Protein AF-A0A426CN99-F1 (afdb_monomer)

Mean predicted aligned error: 12.39 Å

pLDDT: mean 82.18, std 16.27, range [47.91, 98.25]

Foldseek 3Di:
DDDDDDDDDDDDDDDPDPPPPPVPPQDEKEKEKEDADDVLLVVLVVQLVVLCVVLRHHYDYDYDYDHNPDFFMEIEIEEEPVCVPPPPSVVSSQVSSCVVGVRYHYHYDYDDVVVVVVVVPPPPPDPDDDDDDDDDDDDDD

Sequence (141 aa):
MHPPRVAASAQSRPSTSSLSRSTILSSTFTCDLIAPGKKLLRHLSGIAKVCARDVGVRLRLNPQQMPDSAPGGIFTLHLSAGQAISQHAIWCLACRLACFCPDAQVSVLVSAESAFVTASQVPPASPTATMPATSARASGG

Structure (mmCIF, N/CA/C/O backbone):
data_AF-A0A426CN99-F1
#
_entry.id   AF-A0A426CN99-F1
#
loop_
_atom_site.group_PDB
_atom_site.id
_atom_site.type_symbol
_atom_site.label_atom_id
_atom_site.label_alt_id
_atom_site.label_comp_id
_atom_site.label_asym_id
_atom_site.label_entity_id
_atom_site.label_seq_id
_atom_site.pdbx_PDB_ins_code
_atom_site.Cartn_x
_atom_site.Cartn_y
_atom_site.Cartn_z
_atom_site.occupancy
_atom_site.B_iso_or_equiv
_atom_site.auth_seq_id
_atom_site.auth_comp_id
_atom_site.auth_asym_id
_atom_site.auth_atom_id
_atom_site.pdbx_PDB_model_num
ATOM 1 N N . MET A 1 1 ? 39.628 -33.631 -5.773 1.00 60.44 1 MET A N 1
ATOM 2 C CA . MET A 1 1 ? 38.923 -32.581 -5.005 1.00 60.44 1 MET A CA 1
ATOM 3 C C . MET A 1 1 ? 37.432 -32.875 -5.051 1.00 60.44 1 MET A C 1
ATOM 5 O O . MET A 1 1 ? 36.866 -32.878 -6.134 1.00 60.44 1 MET A O 1
ATOM 9 N N . HIS A 1 2 ? 36.832 -33.246 -3.920 1.00 51.75 2 HIS A N 1
ATOM 10 C CA . HIS A 1 2 ? 35.402 -33.556 -3.794 1.00 51.75 2 HIS A CA 1
ATOM 11 C C . HIS A 1 2 ? 34.666 -32.357 -3.173 1.00 51.75 2 HIS A C 1
ATOM 13 O O . HIS A 1 2 ? 35.193 -31.788 -2.216 1.00 51.75 2 HIS A O 1
ATOM 19 N N . PRO A 1 3 ? 33.479 -31.967 -3.670 1.00 62.56 3 PRO A N 1
ATOM 20 C CA . PRO A 1 3 ? 32.675 -30.930 -3.034 1.00 62.56 3 PRO A CA 1
ATOM 21 C C . PRO A 1 3 ? 31.995 -31.450 -1.750 1.00 62.56 3 PRO A C 1
ATOM 23 O O . PRO A 1 3 ? 31.664 -32.638 -1.665 1.00 62.56 3 PRO A O 1
ATOM 26 N N . PRO A 1 4 ? 31.764 -30.581 -0.746 1.00 66.50 4 PRO A N 1
ATOM 27 C CA . PRO A 1 4 ? 31.096 -30.959 0.492 1.00 66.50 4 PRO A CA 1
ATOM 28 C C . PRO A 1 4 ? 29.594 -31.183 0.271 1.00 66.50 4 PRO A C 1
ATOM 30 O O . PRO A 1 4 ? 28.893 -30.389 -0.356 1.00 66.50 4 PRO A O 1
ATOM 33 N N . ARG A 1 5 ? 29.104 -32.297 0.817 1.00 63.25 5 ARG A N 1
ATOM 34 C CA . ARG A 1 5 ? 27.711 -32.747 0.784 1.00 63.25 5 ARG A CA 1
ATOM 35 C C . ARG A 1 5 ? 26.929 -32.010 1.878 1.00 63.25 5 ARG A C 1
ATOM 37 O O . ARG A 1 5 ? 27.090 -32.318 3.055 1.00 63.25 5 ARG A O 1
ATOM 44 N N . VAL A 1 6 ? 26.109 -31.029 1.505 1.00 67.94 6 VAL A N 1
ATOM 45 C CA . VAL A 1 6 ? 25.257 -30.294 2.456 1.00 67.94 6 VAL A CA 1
ATOM 46 C C . VAL A 1 6 ? 24.035 -31.154 2.787 1.00 67.94 6 VAL A C 1
ATOM 48 O O . VAL A 1 6 ? 23.268 -31.528 1.901 1.00 67.94 6 VAL A O 1
ATOM 51 N N . ALA A 1 7 ? 23.891 -31.518 4.061 1.00 59.97 7 ALA A N 1
ATOM 52 C CA . ALA A 1 7 ? 22.770 -32.298 4.569 1.00 59.97 7 ALA A CA 1
ATOM 53 C C . ALA A 1 7 ? 21.474 -31.471 4.519 1.00 59.97 7 ALA A C 1
ATOM 55 O O . ALA A 1 7 ? 21.408 -30.359 5.040 1.00 59.97 7 ALA A O 1
ATOM 56 N N . ALA A 1 8 ? 20.445 -32.023 3.877 1.00 52.91 8 ALA A N 1
ATOM 57 C CA . ALA A 1 8 ? 19.115 -31.439 3.810 1.00 52.91 8 ALA A CA 1
ATOM 58 C C . ALA A 1 8 ? 18.398 -31.623 5.157 1.00 52.91 8 ALA A C 1
ATOM 60 O O . ALA A 1 8 ? 17.946 -32.719 5.486 1.00 52.91 8 ALA A O 1
ATOM 61 N N . SER A 1 9 ? 18.298 -30.549 5.939 1.00 61.78 9 SER A N 1
ATOM 62 C CA . SER A 1 9 ? 17.472 -30.517 7.147 1.00 61.78 9 SER A CA 1
ATOM 63 C C . SER A 1 9 ? 15.992 -30.549 6.765 1.00 61.78 9 SER A C 1
ATOM 65 O O . SER A 1 9 ? 15.484 -29.640 6.108 1.00 61.78 9 SER A O 1
ATOM 67 N N . ALA A 1 10 ? 15.300 -31.606 7.188 1.00 57.06 10 ALA A N 1
ATOM 68 C CA . ALA A 1 10 ? 13.857 -31.753 7.071 1.00 57.06 10 ALA A CA 1
ATOM 69 C C . ALA A 1 10 ? 13.150 -30.644 7.872 1.00 57.06 10 ALA A C 1
ATOM 71 O O . ALA A 1 10 ? 13.145 -30.652 9.100 1.00 57.06 10 ALA A O 1
ATOM 72 N N . GLN A 1 11 ? 12.570 -29.669 7.171 1.00 55.03 11 GLN A N 1
ATOM 73 C CA . GLN A 1 11 ? 11.726 -28.643 7.777 1.00 55.03 11 GLN A CA 1
ATOM 74 C C . GLN A 1 11 ? 10.362 -29.238 8.136 1.00 55.03 11 GLN A C 1
ATOM 76 O O . GLN A 1 11 ? 9.554 -29.577 7.268 1.00 55.03 11 GLN A O 1
ATOM 81 N N . SER A 1 12 ? 10.114 -29.344 9.438 1.00 54.75 12 SER A N 1
ATOM 82 C CA . SER A 1 12 ? 8.814 -29.637 10.032 1.00 54.75 12 SER A CA 1
ATOM 83 C C . SER A 1 12 ? 7.771 -28.638 9.532 1.00 54.75 12 SER A C 1
ATOM 85 O O . SER A 1 12 ? 7.909 -27.430 9.719 1.00 54.75 12 SER A O 1
ATOM 87 N N . ARG A 1 13 ? 6.725 -29.144 8.873 1.00 55.81 13 ARG A N 1
ATOM 88 C CA . ARG A 1 13 ? 5.601 -28.342 8.380 1.00 55.81 13 ARG A CA 1
ATOM 89 C C . ARG A 1 13 ? 4.780 -27.833 9.574 1.00 55.81 13 ARG A C 1
ATOM 91 O O . ARG A 1 13 ? 4.249 -28.669 10.304 1.00 55.81 13 ARG A O 1
ATOM 98 N N . PRO A 1 14 ? 4.645 -26.514 9.791 1.00 56.59 14 PRO A N 1
ATOM 99 C CA . PRO A 1 14 ? 3.760 -26.005 10.825 1.00 56.59 14 PRO A CA 1
ATOM 100 C C . PRO A 1 14 ? 2.302 -26.285 10.444 1.00 56.59 14 PRO A C 1
ATOM 102 O O . PRO A 1 14 ? 1.863 -25.998 9.328 1.00 56.59 14 PRO A O 1
ATOM 105 N N . SER A 1 15 ? 1.571 -26.877 11.386 1.00 53.12 15 SER A N 1
ATOM 106 C CA . SER A 1 15 ? 0.145 -27.168 11.290 1.00 53.12 15 SER A CA 1
ATOM 107 C C . SER A 1 15 ? -0.640 -25.903 10.956 1.00 53.12 15 SER A C 1
ATOM 109 O O . SER A 1 15 ? -0.536 -24.883 11.635 1.00 53.12 15 SER A O 1
ATOM 111 N N . THR A 1 16 ? -1.437 -25.976 9.895 1.00 48.00 16 THR A N 1
ATOM 112 C CA . THR A 1 16 ? -2.358 -24.923 9.477 1.00 48.00 16 THR A CA 1
ATOM 113 C C . THR A 1 16 ? -3.485 -24.812 10.496 1.00 48.00 16 THR A C 1
ATOM 115 O O . THR A 1 16 ? -4.495 -25.509 10.395 1.00 48.00 16 THR A O 1
ATOM 118 N N . SER A 1 17 ? -3.311 -23.948 11.492 1.00 52.25 17 SER A N 1
ATOM 119 C CA . SER A 1 17 ? -4.399 -23.517 12.363 1.00 52.25 17 SER A CA 1
ATOM 120 C C . SER A 1 17 ? -5.482 -22.881 11.496 1.00 52.25 17 SER A C 1
ATOM 122 O O . SER A 1 17 ? -5.256 -21.865 10.837 1.00 52.25 17 SER A O 1
ATOM 124 N N . SER A 1 18 ? -6.649 -23.517 11.464 1.00 53.31 18 SER A N 1
ATOM 125 C CA . SER A 1 18 ? -7.853 -23.028 10.807 1.00 53.31 18 SER A CA 1
ATOM 126 C C . SER A 1 18 ? -8.281 -21.713 11.457 1.00 53.31 18 SER A C 1
ATOM 128 O O . SER A 1 18 ? -8.981 -21.704 12.469 1.00 53.31 18 SER A O 1
ATOM 130 N N . LEU A 1 19 ? -7.829 -20.592 10.894 1.00 54.88 19 LEU A N 1
ATOM 131 C CA . LEU A 1 19 ? -8.329 -19.278 11.263 1.00 54.88 19 LEU A CA 1
ATOM 132 C C . LEU A 1 19 ? -9.795 -19.188 10.850 1.00 54.88 19 LEU A C 1
ATOM 134 O O . LEU A 1 19 ? -10.136 -19.181 9.665 1.00 54.88 19 LEU A O 1
ATOM 138 N N . SER A 1 20 ? -10.642 -19.126 11.872 1.00 47.91 20 SER A N 1
ATOM 139 C CA . SER A 1 20 ? -12.024 -18.684 11.822 1.00 47.91 20 SER A CA 1
ATOM 140 C C . SER A 1 20 ? -12.164 -17.550 10.808 1.00 47.91 20 SER A C 1
ATOM 142 O O . SER A 1 20 ? -11.552 -16.491 10.963 1.00 47.91 20 SER A O 1
ATOM 144 N N . ARG A 1 21 ? -12.968 -17.770 9.760 1.00 52.66 21 ARG A N 1
ATOM 145 C CA . ARG A 1 21 ? -13.470 -16.709 8.877 1.00 52.66 21 ARG A CA 1
ATOM 146 C C . ARG A 1 21 ? -14.418 -15.830 9.691 1.00 52.66 21 ARG A C 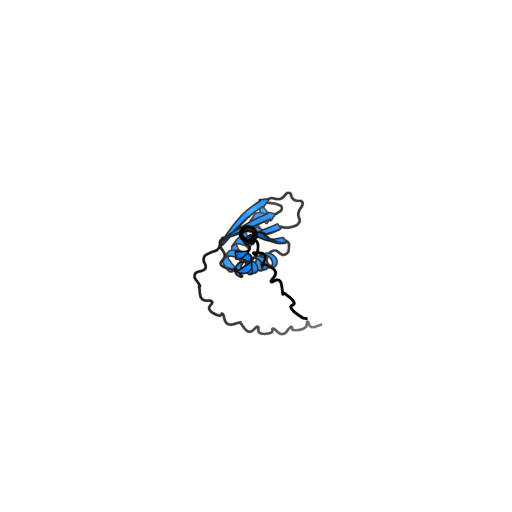1
ATOM 148 O O . ARG A 1 21 ? -15.629 -15.872 9.504 1.00 52.66 21 ARG A O 1
ATOM 155 N N . SER A 1 22 ? -13.870 -15.054 10.620 1.00 48.38 22 SER A N 1
ATOM 156 C CA . SER A 1 22 ? -14.550 -13.882 11.146 1.00 48.38 22 SER A CA 1
ATOM 157 C C . SER A 1 22 ? -14.912 -13.040 9.938 1.00 48.38 22 SER A C 1
ATOM 159 O O . SER A 1 22 ? -14.062 -12.814 9.081 1.00 48.38 22 SER A O 1
ATOM 161 N N . THR A 1 23 ? -16.177 -12.665 9.814 1.00 48.78 23 THR A N 1
ATOM 162 C CA . THR A 1 23 ? -16.711 -11.869 8.713 1.00 48.78 23 THR A CA 1
ATOM 163 C C . THR A 1 23 ? -15.959 -10.539 8.675 1.00 48.78 23 THR A C 1
ATOM 165 O O . THR A 1 23 ? -16.316 -9.585 9.361 1.00 48.78 23 THR A O 1
ATOM 168 N N . ILE A 1 24 ? -14.839 -10.510 7.945 1.00 58.84 24 ILE A N 1
ATOM 169 C CA . ILE A 1 24 ? -13.948 -9.359 7.853 1.00 58.84 24 ILE A CA 1
ATOM 170 C C . ILE A 1 24 ? -14.745 -8.305 7.100 1.00 58.84 24 ILE A C 1
ATOM 172 O O . ILE A 1 24 ? -14.923 -8.409 5.881 1.00 58.84 24 ILE A O 1
ATOM 176 N N . LEU A 1 25 ? -15.248 -7.304 7.827 1.00 57.94 25 LEU A N 1
AT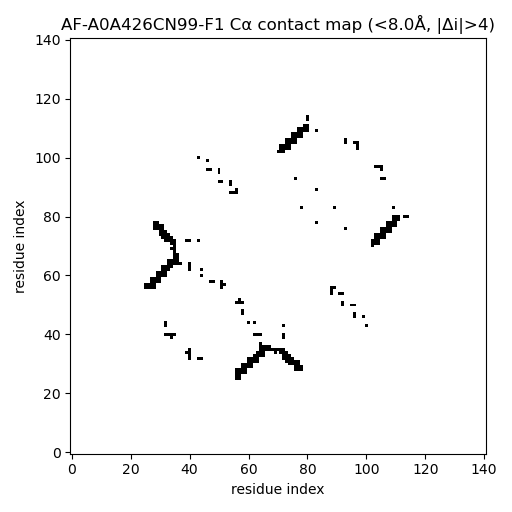OM 177 C CA . LEU A 1 25 ? -15.614 -6.016 7.252 1.00 57.94 25 LEU A CA 1
ATOM 178 C C . LEU A 1 25 ? -14.435 -5.624 6.368 1.00 57.94 25 LEU A C 1
ATOM 180 O O . LEU A 1 25 ? -13.363 -5.317 6.882 1.00 57.94 25 LEU A O 1
ATOM 184 N N . SER A 1 26 ? -14.586 -5.787 5.052 1.00 65.19 26 SER A N 1
ATOM 185 C CA . SER A 1 26 ? -13.468 -5.738 4.113 1.00 65.19 26 SER A CA 1
ATOM 186 C C . SER A 1 26 ? -13.012 -4.293 3.995 1.00 65.19 26 SER A C 1
ATOM 188 O O . SER A 1 26 ? -13.439 -3.563 3.097 1.00 65.19 26 SER A O 1
ATOM 190 N N . SER A 1 27 ? -12.196 -3.858 4.951 1.00 79.56 27 SER A N 1
ATOM 191 C CA . SER A 1 27 ? -11.645 -2.521 4.982 1.00 79.56 27 SER A CA 1
ATOM 192 C C . SER A 1 27 ? -10.863 -2.316 3.699 1.00 79.56 27 SER A C 1
ATOM 194 O O . SER A 1 27 ? -10.031 -3.132 3.298 1.00 79.56 27 SER A O 1
ATOM 196 N N . THR A 1 28 ? -11.256 -1.269 2.987 1.00 91.38 28 THR A N 1
ATOM 197 C CA . THR A 1 28 ? -10.611 -0.888 1.744 1.00 91.38 28 THR A CA 1
ATOM 198 C C . THR A 1 28 ? -9.513 0.100 2.089 1.00 91.38 28 THR A C 1
ATOM 200 O O . THR A 1 28 ? -9.772 1.090 2.768 1.00 91.38 28 THR A O 1
ATOM 203 N N . PHE A 1 29 ? -8.304 -0.188 1.630 1.00 92.94 29 PHE A N 1
ATOM 204 C CA . PHE A 1 29 ? -7.129 0.649 1.822 1.00 92.94 29 PHE A CA 1
ATOM 205 C C . PHE A 1 29 ? -6.792 1.374 0.531 1.00 92.94 29 PHE A C 1
ATOM 207 O O . PHE A 1 29 ? -6.977 0.820 -0.556 1.00 92.94 29 PHE A O 1
ATOM 214 N N . THR A 1 30 ? -6.272 2.587 0.654 1.00 97.06 30 THR A N 1
ATOM 215 C CA . THR A 1 30 ? -5.781 3.368 -0.481 1.00 97.06 30 THR A CA 1
ATOM 216 C C . THR A 1 30 ? -4.262 3.328 -0.486 1.00 97.06 30 THR A C 1
ATOM 218 O O . THR A 1 30 ? -3.625 3.438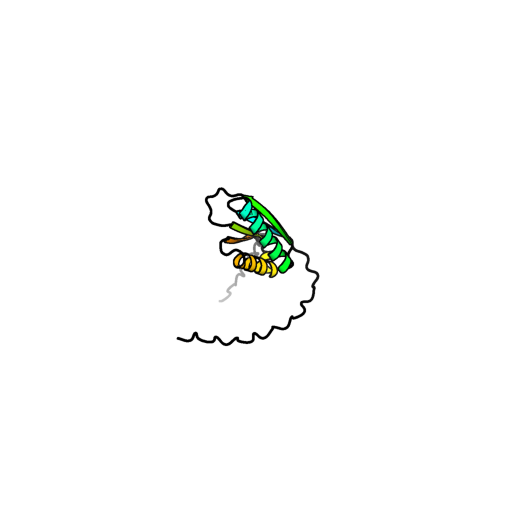 0.561 1.00 97.06 30 THR A O 1
ATOM 221 N N . CYS A 1 31 ? -3.682 3.145 -1.664 1.00 98.06 31 CYS A N 1
ATOM 222 C CA . CYS A 1 31 ? -2.247 3.121 -1.860 1.00 98.06 31 CYS A CA 1
ATOM 223 C C . CYS A 1 31 ? -1.879 3.948 -3.081 1.00 98.06 31 CYS A C 1
ATOM 225 O O . CYS A 1 31 ? -2.310 3.637 -4.195 1.00 98.06 31 CYS A O 1
ATOM 227 N N . ASP A 1 32 ? -1.060 4.968 -2.867 1.00 98.25 32 ASP A N 1
ATOM 228 C CA . ASP A 1 32 ? -0.432 5.677 -3.970 1.00 98.25 32 ASP A CA 1
ATOM 229 C C . ASP A 1 32 ? 0.789 4.883 -4.418 1.00 98.25 32 ASP A C 1
ATOM 231 O O . ASP A 1 32 ? 1.575 4.400 -3.597 1.00 98.25 32 ASP A O 1
ATOM 235 N N . LEU A 1 33 ? 0.909 4.711 -5.730 1.00 97.81 33 LEU A N 1
ATOM 236 C CA . LEU A 1 33 ? 2.002 3.976 -6.342 1.00 97.81 33 LEU A CA 1
ATOM 237 C C . LEU A 1 33 ? 2.696 4.871 -7.353 1.00 97.81 33 LEU A C 1
ATOM 239 O O . LEU A 1 33 ? 2.108 5.224 -8.372 1.00 97.81 33 LEU A O 1
ATOM 243 N N . ILE A 1 34 ? 3.958 5.176 -7.096 1.00 96.69 34 ILE A N 1
ATOM 244 C CA . ILE A 1 34 ? 4.771 6.060 -7.923 1.00 96.69 34 ILE A CA 1
ATOM 245 C C . ILE A 1 34 ? 5.907 5.246 -8.545 1.00 96.69 34 ILE A C 1
ATOM 247 O O . ILE A 1 34 ? 6.530 4.445 -7.854 1.00 96.69 34 ILE A O 1
ATOM 251 N N . ALA A 1 35 ? 6.178 5.407 -9.844 1.00 95.94 35 ALA A N 1
ATOM 252 C CA . ALA A 1 35 ? 7.310 4.741 -10.500 1.00 95.94 35 ALA A CA 1
ATOM 253 C C . ALA A 1 35 ? 7.839 5.510 -11.732 1.00 95.94 35 ALA A C 1
ATOM 255 O O . ALA A 1 35 ? 7.039 6.160 -12.425 1.00 95.94 35 ALA A O 1
ATOM 256 N N . PRO A 1 36 ? 9.144 5.387 -12.062 1.00 93.69 36 PRO A N 1
ATOM 257 C CA . PRO A 1 36 ? 9.723 5.846 -13.322 1.00 93.69 36 PRO A CA 1
ATOM 258 C C . PRO A 1 36 ? 9.261 4.923 -14.460 1.00 93.69 36 PRO A C 1
ATOM 260 O O . PRO A 1 36 ? 9.708 3.787 -14.638 1.00 93.69 36 PRO A O 1
ATOM 263 N N . GLY A 1 37 ? 8.273 5.396 -15.215 1.00 93.88 37 GLY A N 1
ATOM 264 C CA . GLY A 1 37 ? 7.801 4.734 -16.426 1.00 93.88 37 GLY A CA 1
ATOM 265 C C . GLY A 1 37 ? 6.667 3.713 -16.254 1.00 93.88 37 GLY A C 1
ATOM 266 O O . GLY A 1 37 ? 6.459 3.051 -15.236 1.00 93.88 37 GLY A O 1
ATOM 267 N N . LYS A 1 38 ? 5.907 3.546 -17.343 1.00 94.94 38 LYS A N 1
ATOM 268 C CA . LYS A 1 38 ? 4.658 2.761 -17.380 1.00 94.94 38 LYS A CA 1
ATOM 269 C C . LYS A 1 38 ? 4.861 1.249 -17.236 1.00 94.94 38 LYS A C 1
ATOM 271 O O . LYS A 1 38 ? 3.929 0.540 -16.854 1.00 94.94 38 LYS A O 1
ATOM 276 N N . LYS A 1 39 ? 6.034 0.724 -17.610 1.00 95.38 39 LYS A N 1
ATOM 277 C CA . LYS A 1 39 ? 6.332 -0.718 -17.526 1.00 95.38 39 LYS A CA 1
ATOM 278 C C . LYS A 1 39 ? 6.504 -1.142 -16.068 1.00 95.38 39 LYS A C 1
ATOM 280 O O . LYS A 1 39 ? 5.814 -2.061 -15.632 1.00 95.38 39 LYS A O 1
ATOM 285 N N . LEU A 1 40 ? 7.351 -0.429 -15.325 1.00 95.12 40 LEU A N 1
ATOM 286 C CA . LEU A 1 40 ? 7.569 -0.665 -13.900 1.00 95.12 40 LEU A CA 1
ATOM 287 C C . LEU A 1 40 ? 6.283 -0.422 -13.101 1.00 95.12 40 LEU A C 1
ATOM 289 O O . LEU A 1 40 ? 5.884 -1.280 -12.320 1.00 95.12 40 LEU A O 1
ATOM 293 N N . LEU A 1 41 ? 5.562 0.667 -13.393 1.00 96.19 41 LEU A N 1
ATOM 294 C CA . LEU A 1 41 ? 4.278 0.978 -12.754 1.00 96.19 41 LEU A CA 1
ATOM 295 C C . LEU A 1 41 ? 3.255 -0.164 -12.885 1.00 96.19 41 LEU A C 1
ATOM 297 O O . LEU A 1 41 ? 2.606 -0.541 -11.908 1.00 96.19 41 LEU A O 1
ATOM 301 N N . ARG A 1 42 ? 3.130 -0.759 -14.083 1.00 97.44 42 ARG A N 1
ATOM 302 C CA . ARG A 1 42 ? 2.254 -1.921 -14.317 1.00 97.44 42 ARG A CA 1
ATOM 303 C C . ARG A 1 42 ? 2.713 -3.157 -13.550 1.00 97.44 42 ARG A C 1
ATOM 305 O O . ARG A 1 42 ? 1.870 -3.862 -12.999 1.00 97.44 42 ARG A O 1
ATOM 312 N N . HIS A 1 43 ? 4.019 -3.409 -13.507 1.00 97.38 43 HIS A N 1
ATOM 313 C CA . HIS A 1 43 ? 4.584 -4.545 -12.785 1.00 97.38 43 HIS A CA 1
ATOM 314 C C . HIS A 1 43 ? 4.320 -4.442 -11.275 1.00 97.38 43 HIS A C 1
ATOM 316 O O . HIS A 1 43 ? 3.706 -5.339 -10.696 1.00 97.38 43 HIS A O 1
ATOM 322 N N . LEU A 1 44 ? 4.663 -3.302 -10.669 1.00 97.31 44 LEU A N 1
ATOM 323 C CA . LEU A 1 44 ? 4.435 -3.025 -9.250 1.00 97.31 44 LEU A CA 1
ATOM 324 C C . LEU A 1 44 ? 2.944 -3.038 -8.885 1.00 97.31 44 LEU A C 1
ATOM 326 O O . LEU A 1 44 ? 2.564 -3.586 -7.851 1.00 97.31 44 LEU A O 1
ATOM 330 N N . SER A 1 45 ? 2.077 -2.523 -9.766 1.00 97.94 45 SER A N 1
ATOM 331 C CA . SER A 1 45 ? 0.619 -2.613 -9.590 1.00 97.94 45 SER A CA 1
ATOM 332 C C . SER A 1 45 ? 0.132 -4.063 -9.527 1.00 97.94 45 SER A C 1
ATOM 334 O O . SER A 1 45 ? -0.796 -4.377 -8.781 1.00 97.94 45 SER A O 1
ATOM 336 N N . GLY A 1 46 ? 0.729 -4.949 -10.329 1.00 97.88 46 GLY A N 1
ATOM 337 C CA . GLY A 1 46 ? 0.435 -6.380 -10.313 1.00 97.88 46 GLY A CA 1
ATOM 338 C C . GLY A 1 46 ? 0.830 -7.017 -8.985 1.00 97.88 46 GLY A C 1
ATOM 339 O O . GLY A 1 46 ? -0.005 -7.669 -8.357 1.00 97.88 46 GLY A O 1
ATOM 340 N N . ILE A 1 47 ? 2.058 -6.756 -8.530 1.00 97.75 47 ILE A N 1
ATOM 341 C CA . ILE A 1 47 ? 2.568 -7.257 -7.247 1.00 97.75 47 ILE A CA 1
ATOM 342 C C . ILE A 1 47 ? 1.663 -6.802 -6.101 1.00 97.75 47 ILE A C 1
ATOM 344 O O . ILE A 1 47 ? 1.171 -7.637 -5.346 1.00 97.75 47 ILE A O 1
ATOM 348 N N . ALA A 1 48 ? 1.341 -5.509 -6.019 1.00 97.94 48 ALA A N 1
ATOM 349 C CA . ALA A 1 48 ? 0.516 -4.984 -4.935 1.00 97.94 48 ALA A CA 1
ATOM 350 C C . ALA A 1 48 ? -0.886 -5.609 -4.880 1.00 97.94 48 ALA A C 1
ATOM 352 O O . ALA A 1 48 ? -1.384 -5.917 -3.796 1.00 97.94 48 ALA A O 1
ATOM 353 N N . LYS A 1 49 ? -1.510 -5.870 -6.038 1.00 97.75 49 LYS A N 1
ATOM 354 C CA . LYS A 1 49 ? -2.804 -6.572 -6.108 1.00 97.75 49 LYS A CA 1
ATOM 355 C C . LYS A 1 49 ? -2.714 -8.019 -5.623 1.00 97.75 49 LYS A C 1
ATOM 357 O O . LYS A 1 49 ? -3.647 -8.487 -4.971 1.00 97.75 49 LYS A O 1
ATOM 362 N N . VAL A 1 50 ? -1.630 -8.723 -5.949 1.00 97.88 50 VAL A N 1
ATOM 363 C CA . VAL A 1 50 ? -1.395 -10.097 -5.477 1.00 97.88 50 VAL A CA 1
ATOM 364 C C . VAL A 1 50 ? -1.163 -10.095 -3.968 1.00 97.88 50 VAL A C 1
ATOM 366 O O . VAL A 1 50 ? -1.888 -10.781 -3.253 1.00 97.88 50 VAL A O 1
ATOM 369 N N . CYS A 1 51 ? -0.263 -9.247 -3.462 1.00 97.38 51 CYS A N 1
ATOM 370 C CA . CYS A 1 51 ? -0.004 -9.140 -2.026 1.00 97.38 51 CYS A CA 1
ATOM 371 C C . CYS A 1 51 ? -1.275 -8.804 -1.233 1.00 97.38 51 CYS A C 1
ATOM 373 O O . CYS A 1 51 ? -1.518 -9.422 -0.200 1.00 97.38 51 CYS A O 1
ATOM 375 N N . ALA A 1 52 ? -2.105 -7.877 -1.728 1.00 96.12 52 ALA A N 1
ATOM 376 C CA . ALA A 1 52 ? -3.375 -7.517 -1.097 1.00 96.12 52 ALA A CA 1
ATOM 377 C C . ALA A 1 52 ? -4.359 -8.693 -1.040 1.00 96.12 52 ALA A C 1
ATOM 379 O O . ALA A 1 52 ? -4.974 -8.942 -0.002 1.00 96.12 52 ALA A O 1
ATOM 380 N N . ARG A 1 53 ? -4.476 -9.450 -2.138 1.00 95.38 53 ARG A N 1
ATOM 381 C CA . ARG A 1 53 ? -5.320 -10.648 -2.196 1.00 95.38 53 ARG A CA 1
ATOM 382 C C . ARG A 1 53 ? -4.860 -11.701 -1.194 1.00 95.38 53 ARG A C 1
ATOM 384 O O . ARG A 1 53 ? -5.700 -12.272 -0.504 1.00 95.38 53 ARG A O 1
ATOM 391 N N . ASP A 1 54 ? -3.555 -11.925 -1.096 1.00 94.69 54 ASP A N 1
ATOM 392 C CA . ASP A 1 54 ? -2.998 -12.959 -0.228 1.00 94.69 54 ASP A CA 1
ATOM 393 C C . ASP A 1 54 ? -3.229 -12.680 1.261 1.00 94.69 54 ASP A C 1
ATOM 395 O O . ASP A 1 54 ? -3.398 -13.615 2.041 1.00 94.69 54 ASP A O 1
ATOM 399 N N . VAL A 1 55 ? -3.245 -11.407 1.664 1.00 93.62 55 VAL A N 1
ATOM 400 C CA . VAL A 1 55 ? -3.554 -11.012 3.051 1.00 93.62 55 VAL A CA 1
ATOM 401 C C . VAL A 1 55 ? -5.049 -10.761 3.280 1.00 93.62 55 VAL A C 1
ATOM 403 O O . VAL A 1 55 ? -5.447 -10.381 4.378 1.00 93.62 55 VAL A O 1
ATOM 406 N N . GLY A 1 56 ? -5.887 -10.962 2.259 1.00 92.81 56 GLY A N 1
ATOM 407 C CA . GLY A 1 56 ? -7.339 -10.814 2.357 1.00 92.81 56 GLY A CA 1
ATOM 408 C C . GLY A 1 56 ? -7.835 -9.369 2.474 1.00 92.81 56 GLY A C 1
ATOM 409 O O . GLY A 1 56 ? -8.930 -9.155 2.993 1.00 92.81 56 GLY A O 1
ATOM 410 N N . VAL A 1 57 ? -7.073 -8.377 1.998 1.00 93.62 57 VAL A N 1
ATOM 411 C CA . VAL A 1 57 ? -7.466 -6.956 2.049 1.00 93.62 57 VAL A CA 1
ATOM 412 C C . VAL A 1 57 ? -7.856 -6.415 0.677 1.00 93.62 57 VAL A C 1
ATOM 414 O O . VAL A 1 57 ? -7.337 -6.829 -0.362 1.00 93.62 5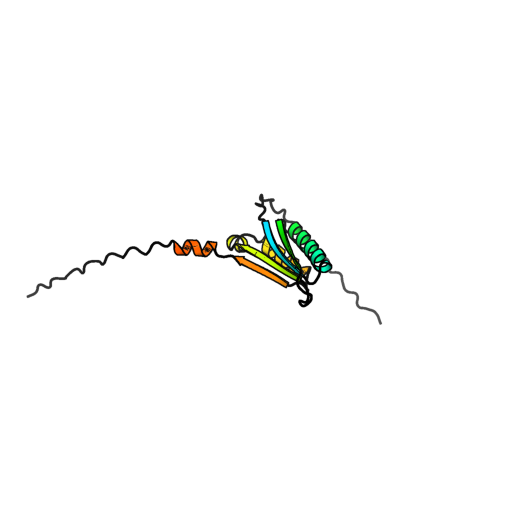7 VAL A O 1
ATOM 417 N N . ARG A 1 58 ? -8.772 -5.441 0.657 1.00 95.00 58 ARG A N 1
ATOM 418 C CA . ARG A 1 58 ? -9.124 -4.713 -0.568 1.00 95.00 58 ARG A CA 1
ATOM 419 C C . ARG A 1 58 ? -8.201 -3.509 -0.714 1.00 95.00 58 ARG A C 1
ATOM 421 O O . ARG A 1 58 ? -8.246 -2.604 0.109 1.00 95.00 58 ARG A O 1
ATOM 428 N N . LEU A 1 59 ? -7.399 -3.484 -1.774 1.00 96.00 59 LEU A N 1
ATOM 429 C CA . LEU A 1 59 ? -6.465 -2.394 -2.057 1.00 96.00 59 LEU A CA 1
ATOM 430 C C . LEU A 1 59 ? -6.926 -1.586 -3.276 1.00 96.00 59 LEU A C 1
ATOM 432 O O . LEU A 1 59 ? -7.093 -2.139 -4.367 1.00 96.00 59 LEU A O 1
ATOM 436 N N . ARG A 1 60 ? -7.116 -0.279 -3.098 1.00 97.62 60 ARG A N 1
ATOM 437 C CA . ARG A 1 60 ? -7.286 0.702 -4.175 1.00 97.62 60 ARG A CA 1
ATOM 438 C C . ARG A 1 60 ? -5.930 1.320 -4.481 1.00 97.62 60 ARG A C 1
ATOM 440 O O . ARG A 1 60 ? -5.304 1.890 -3.598 1.00 97.62 60 ARG A O 1
ATOM 447 N N . LEU A 1 61 ? -5.488 1.178 -5.726 1.00 98.12 61 LEU A N 1
ATOM 448 C CA . LEU A 1 61 ? -4.227 1.738 -6.200 1.00 98.12 61 LEU A CA 1
ATOM 449 C C . LEU A 1 61 ? -4.487 3.044 -6.949 1.00 98.12 61 LEU A C 1
ATOM 451 O O . LEU A 1 61 ? -5.311 3.052 -7.865 1.00 98.12 61 LEU A O 1
ATOM 455 N N . ASN A 1 62 ? -3.720 4.080 -6.624 1.00 98.06 62 ASN A N 1
ATOM 456 C CA . ASN A 1 62 ? -3.629 5.328 -7.374 1.00 98.06 62 ASN A CA 1
ATOM 457 C C . ASN A 1 62 ? -2.253 5.379 -8.062 1.00 98.06 62 ASN A C 1
ATOM 459 O O . ASN A 1 62 ? -1.277 5.843 -7.471 1.00 98.06 62 ASN A O 1
ATOM 463 N N . PRO A 1 63 ? -2.126 4.821 -9.278 1.00 97.38 63 PRO A N 1
ATOM 464 C CA . PRO A 1 63 ? -0.855 4.793 -9.984 1.00 97.38 63 PRO A CA 1
ATOM 465 C C . PRO A 1 63 ? -0.522 6.178 -10.553 1.00 97.38 63 PRO A C 1
ATOM 467 O O . PRO A 1 63 ? -1.293 6.740 -11.330 1.00 97.38 63 PRO A O 1
ATOM 470 N N . GLN A 1 64 ? 0.657 6.691 -10.224 1.00 96.25 64 GLN A N 1
ATOM 471 C CA . GLN A 1 64 ? 1.196 7.950 -10.718 1.00 96.25 64 GLN A CA 1
ATOM 472 C C . GLN A 1 64 ? 2.560 7.710 -11.368 1.00 96.25 64 GLN A C 1
ATOM 474 O O . GLN A 1 64 ? 3.410 6.979 -10.862 1.00 96.25 64 GLN A O 1
ATOM 479 N N . GLN A 1 65 ? 2.775 8.321 -12.528 1.00 94.44 65 GLN A N 1
ATOM 480 C CA . GLN A 1 65 ? 4.073 8.283 -13.188 1.00 94.44 65 GLN A CA 1
ATOM 481 C C . GLN A 1 65 ? 4.932 9.440 -12.668 1.00 94.44 65 GLN A C 1
ATOM 483 O O . GLN A 1 65 ? 4.477 10.584 -12.662 1.00 94.44 65 GLN A O 1
ATOM 488 N N . MET A 1 66 ? 6.163 9.143 -12.258 1.00 90.44 66 MET A N 1
ATOM 489 C CA . MET A 1 66 ? 7.163 10.158 -11.916 1.00 90.44 66 MET A CA 1
ATOM 490 C C . MET A 1 66 ? 8.099 10.387 -13.110 1.00 90.44 66 MET A C 1
ATOM 492 O O . MET A 1 66 ? 8.306 9.451 -13.892 1.00 90.44 66 MET A O 1
ATOM 496 N N . PRO A 1 67 ? 8.665 11.597 -13.283 1.00 82.50 67 PRO A N 1
ATOM 497 C CA . PRO A 1 67 ? 9.833 11.784 -14.143 1.00 82.50 67 PRO A CA 1
ATOM 498 C C . PRO A 1 67 ? 10.974 10.833 -13.737 1.00 82.50 67 PRO A C 1
ATOM 500 O O . PRO A 1 67 ? 11.109 10.500 -12.561 1.00 82.50 67 PRO A O 1
ATOM 503 N N . ASP A 1 68 ? 11.782 10.409 -14.714 1.00 80.31 68 ASP A N 1
ATOM 504 C CA . ASP A 1 68 ? 12.769 9.304 -14.660 1.00 80.31 68 ASP A CA 1
ATOM 505 C C . ASP A 1 68 ? 13.912 9.435 -13.624 1.00 80.31 68 ASP A C 1
ATOM 507 O O . ASP A 1 68 ? 14.856 8.649 -13.629 1.00 80.31 68 ASP A O 1
ATOM 511 N N . SER A 1 69 ? 13.861 10.406 -12.715 1.00 73.94 69 SER A N 1
ATOM 512 C CA . SER A 1 69 ? 14.970 10.732 -11.814 1.00 73.94 69 SER A CA 1
ATOM 513 C C . SER A 1 69 ? 15.024 9.897 -10.528 1.00 73.94 69 SER A C 1
ATOM 515 O O . SER A 1 69 ? 16.028 9.959 -9.822 1.00 73.94 69 SER A O 1
ATOM 517 N N . ALA A 1 70 ? 13.972 9.144 -10.187 1.00 75.88 70 ALA A N 1
ATOM 518 C CA . ALA A 1 70 ? 13.934 8.345 -8.961 1.00 75.88 70 ALA A CA 1
ATOM 519 C C . ALA A 1 70 ? 14.300 6.876 -9.241 1.00 75.88 70 ALA A C 1
ATOM 521 O O . ALA A 1 70 ? 13.658 6.247 -10.086 1.00 75.88 70 ALA A O 1
ATOM 522 N N . PRO A 1 71 ? 15.292 6.296 -8.543 1.00 77.31 71 PRO A N 1
ATOM 523 C CA . PRO A 1 71 ? 15.557 4.869 -8.636 1.00 77.31 71 PRO A CA 1
ATOM 524 C C . PRO A 1 71 ? 14.436 4.096 -7.926 1.00 77.31 71 PRO A C 1
ATOM 526 O O . PRO A 1 71 ? 14.239 4.239 -6.723 1.00 77.31 71 PRO A O 1
ATOM 529 N N . GLY A 1 72 ? 13.703 3.275 -8.680 1.00 90.50 72 GLY A N 1
ATOM 530 C CA . GLY A 1 72 ? 12.695 2.364 -8.134 1.00 90.50 72 GLY A CA 1
ATOM 531 C C . GLY A 1 72 ? 11.287 2.949 -7.994 1.00 90.50 72 GLY A C 1
ATOM 532 O O . GLY A 1 72 ? 10.967 4.015 -8.512 1.00 90.50 72 GLY A O 1
ATOM 533 N N . GLY A 1 73 ? 10.402 2.185 -7.351 1.00 94.81 73 GLY A N 1
ATOM 534 C CA . GLY A 1 73 ? 9.016 2.586 -7.099 1.00 94.81 73 GLY A CA 1
ATOM 535 C C . GLY A 1 73 ? 8.786 3.023 -5.656 1.00 94.81 73 GLY A C 1
ATOM 536 O O . GLY A 1 73 ? 9.548 2.664 -4.767 1.00 94.81 73 GLY A O 1
ATOM 537 N N . ILE A 1 74 ? 7.708 3.755 -5.404 1.00 97.12 74 ILE A N 1
ATOM 538 C CA . ILE A 1 74 ? 7.279 4.135 -4.056 1.00 97.12 74 ILE A CA 1
ATOM 539 C C . ILE A 1 74 ? 5.843 3.662 -3.864 1.00 97.12 74 ILE A C 1
ATOM 541 O O . ILE A 1 74 ? 4.972 3.953 -4.686 1.00 97.12 74 ILE A O 1
ATOM 545 N N . PHE A 1 75 ? 5.602 2.943 -2.774 1.00 97.94 75 PHE A N 1
ATOM 546 C CA . PHE A 1 75 ? 4.276 2.629 -2.264 1.00 97.94 75 PHE A CA 1
ATOM 547 C C . PHE A 1 75 ? 3.999 3.497 -1.038 1.00 97.94 75 PHE A C 1
ATOM 549 O O . PHE A 1 75 ? 4.776 3.481 -0.082 1.00 97.94 75 PHE A O 1
ATOM 556 N N . THR A 1 76 ? 2.869 4.196 -1.031 1.00 98.19 76 THR A N 1
ATOM 557 C CA . THR A 1 76 ? 2.399 4.960 0.131 1.00 98.19 76 THR A CA 1
ATOM 558 C C . THR 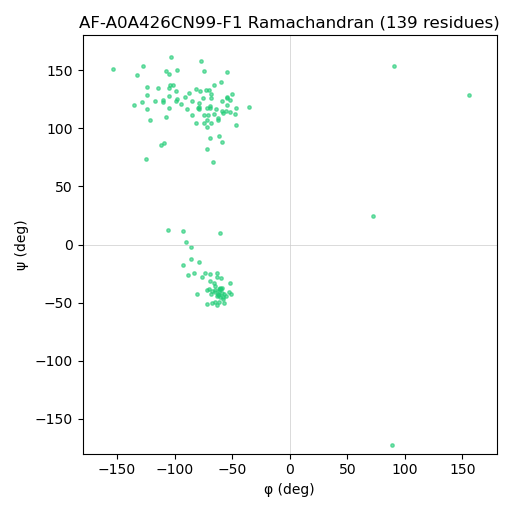A 1 76 ? 1.029 4.450 0.539 1.00 98.19 76 THR A C 1
ATOM 560 O O . THR A 1 76 ? 0.047 4.669 -0.168 1.00 98.19 76 THR A O 1
ATOM 563 N N . LEU A 1 77 ? 0.958 3.727 1.657 1.00 97.69 77 LEU A N 1
ATOM 564 C CA . LEU A 1 77 ? -0.293 3.218 2.222 1.00 97.69 77 LEU A CA 1
ATOM 565 C C . LEU A 1 77 ? -0.941 4.292 3.096 1.00 97.69 77 LEU A C 1
ATOM 567 O O . LEU A 1 77 ? -0.324 4.748 4.053 1.00 97.69 77 LEU A O 1
ATOM 571 N N . HIS A 1 78 ? -2.185 4.660 2.799 1.00 96.56 78 HIS A N 1
ATOM 572 C CA . HIS A 1 78 ? -2.940 5.6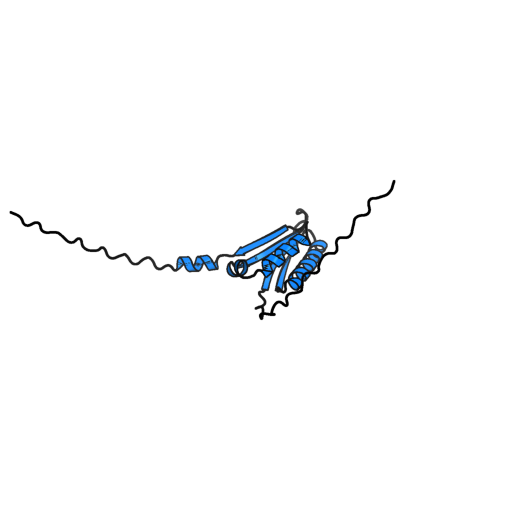59 3.560 1.00 96.56 78 HIS A CA 1
ATOM 573 C C . HIS A 1 78 ? -3.886 4.988 4.543 1.00 96.56 78 HIS A C 1
ATOM 575 O O . HIS A 1 78 ? -4.740 4.193 4.137 1.00 96.56 78 HIS A O 1
ATOM 581 N N . LEU A 1 79 ? -3.745 5.325 5.824 1.00 94.31 79 LEU A N 1
ATOM 582 C CA . LEU A 1 79 ? -4.490 4.724 6.928 1.00 94.31 79 LEU A CA 1
ATOM 583 C C . LEU A 1 79 ? -5.053 5.789 7.855 1.00 94.31 79 LEU A C 1
ATOM 585 O O . LEU A 1 79 ? -4.400 6.789 8.131 1.00 94.31 79 LEU A O 1
ATOM 589 N N . SER A 1 80 ? -6.224 5.533 8.429 1.00 92.31 80 SER A N 1
ATOM 590 C CA . SER A 1 80 ? -6.626 6.247 9.641 1.00 92.31 80 SER A CA 1
ATOM 591 C C . SER A 1 80 ? -5.899 5.688 10.867 1.00 92.31 80 SER A C 1
ATOM 593 O O . SER A 1 80 ? -5.487 4.523 10.887 1.00 92.31 80 SER A O 1
ATOM 595 N N . ALA A 1 81 ? -5.797 6.483 11.934 1.00 91.19 81 ALA A N 1
ATOM 596 C CA . ALA A 1 81 ? -5.257 6.018 13.216 1.00 91.19 81 ALA A CA 1
ATOM 597 C C . ALA A 1 81 ? -5.952 4.737 13.724 1.00 91.19 81 ALA A C 1
ATOM 599 O O . ALA A 1 81 ? -5.293 3.795 14.164 1.00 91.19 81 ALA A O 1
ATOM 600 N N . GLY A 1 82 ? -7.281 4.655 13.584 1.00 89.44 82 GLY A N 1
ATOM 601 C CA . GLY A 1 82 ? -8.046 3.462 13.952 1.00 89.44 82 GLY A CA 1
ATOM 602 C C . GLY A 1 82 ? -7.645 2.222 13.147 1.00 89.44 82 GLY A C 1
ATOM 603 O O . GLY A 1 82 ? -7.521 1.134 13.711 1.00 89.44 82 GLY A O 1
ATOM 604 N N . GLN A 1 83 ? -7.390 2.373 11.844 1.00 90.19 83 GLN A N 1
ATOM 605 C CA . GLN A 1 83 ? -6.931 1.271 10.994 1.00 90.19 83 GLN A CA 1
ATOM 606 C C . GLN A 1 83 ? -5.514 0.821 11.351 1.00 90.19 83 GLN A C 1
ATOM 608 O O . GLN A 1 83 ? -5.271 -0.381 11.437 1.00 90.19 83 GLN A O 1
ATOM 613 N N . ALA A 1 84 ? -4.606 1.765 11.602 1.00 90.94 84 ALA A N 1
ATOM 614 C CA . ALA A 1 84 ? -3.224 1.461 11.965 1.00 90.94 84 ALA A CA 1
ATOM 615 C C . ALA A 1 84 ? -3.133 0.612 13.248 1.00 90.94 84 ALA A C 1
ATOM 617 O O . ALA A 1 84 ? -2.314 -0.302 13.325 1.00 90.94 84 ALA A O 1
ATOM 618 N N . ILE A 1 85 ? -4.007 0.870 14.227 1.00 89.69 85 ILE A N 1
ATOM 619 C CA . ILE A 1 85 ? -4.019 0.150 15.509 1.00 89.69 85 ILE A CA 1
ATOM 620 C C . ILE A 1 85 ? -4.735 -1.204 15.398 1.00 89.69 85 ILE A C 1
ATOM 622 O O . ILE A 1 85 ? -4.272 -2.198 15.952 1.00 89.69 85 ILE A O 1
ATOM 626 N N . SER A 1 86 ? -5.875 -1.258 14.703 1.00 86.56 86 SER A N 1
ATOM 627 C CA . SER A 1 86 ? -6.768 -2.428 14.746 1.00 86.56 86 SER A CA 1
ATOM 628 C C . SER A 1 86 ? -6.526 -3.463 13.646 1.00 86.56 86 SER A C 1
ATOM 630 O O . SER A 1 86 ? -6.985 -4.599 13.772 1.00 86.56 86 SER A O 1
ATOM 632 N N . GLN A 1 87 ? -5.832 -3.113 12.558 1.00 87.56 87 GLN A N 1
ATOM 633 C CA . GLN A 1 87 ? -5.773 -3.968 11.369 1.00 87.56 87 GLN A CA 1
ATOM 634 C C . GLN A 1 87 ? -4.386 -4.555 11.138 1.00 87.56 87 GLN A C 1
ATOM 636 O O . GLN A 1 87 ? -3.628 -4.067 10.312 1.00 87.56 87 GLN A O 1
ATOM 641 N N . HIS A 1 88 ? -4.082 -5.687 11.775 1.00 92.19 88 HIS A N 1
ATOM 642 C CA . HIS A 1 88 ? -2.827 -6.422 11.543 1.00 92.19 88 HIS A CA 1
ATOM 643 C C . HIS A 1 88 ? -2.549 -6.715 10.052 1.00 92.19 88 HIS A C 1
ATOM 645 O O . HIS A 1 88 ? -1.404 -6.703 9.603 1.00 92.19 88 HIS A O 1
ATOM 651 N N . ALA A 1 89 ? -3.603 -6.926 9.258 1.00 92.44 89 ALA A N 1
ATOM 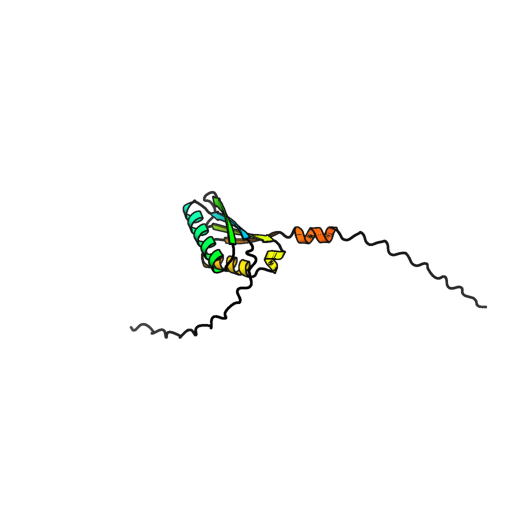652 C CA . ALA A 1 89 ? -3.490 -7.227 7.834 1.00 92.44 89 ALA A CA 1
ATOM 653 C C . ALA A 1 89 ? -2.777 -6.127 7.021 1.00 92.44 89 ALA A C 1
ATOM 655 O O . ALA A 1 89 ? -2.115 -6.451 6.033 1.00 92.44 89 ALA A O 1
ATOM 656 N N . ILE A 1 90 ? -2.849 -4.852 7.435 1.00 93.88 90 ILE A N 1
ATOM 657 C CA . ILE A 1 90 ? -2.138 -3.777 6.729 1.00 93.88 90 ILE A CA 1
ATOM 658 C C . ILE A 1 90 ? -0.627 -3.863 6.923 1.00 93.88 90 ILE A C 1
ATOM 660 O O . ILE A 1 90 ? 0.137 -3.671 5.979 1.00 93.88 90 ILE A O 1
ATOM 664 N N . TRP A 1 91 ? -0.195 -4.227 8.128 1.00 95.62 91 TRP A N 1
ATOM 665 C CA . TRP A 1 91 ? 1.212 -4.419 8.442 1.00 95.62 91 TRP A CA 1
ATOM 666 C C . TRP A 1 91 ? 1.758 -5.631 7.684 1.00 95.62 91 TRP A C 1
ATOM 668 O O . TRP A 1 91 ? 2.824 -5.545 7.078 1.00 95.62 91 TRP A O 1
ATOM 678 N N . CYS A 1 92 ? 0.976 -6.713 7.576 1.00 96.44 92 CYS A N 1
ATOM 679 C CA . CYS A 1 92 ? 1.315 -7.836 6.697 1.00 96.44 92 CYS A CA 1
ATOM 680 C C . CYS A 1 92 ? 1.450 -7.421 5.227 1.00 96.44 92 CYS A C 1
ATOM 682 O O . CYS A 1 92 ? 2.363 -7.895 4.546 1.00 96.44 92 CYS A O 1
ATOM 684 N N . LEU A 1 93 ? 0.555 -6.560 4.727 1.00 96.00 93 LEU A N 1
ATOM 685 C CA . LEU A 1 93 ? 0.638 -6.050 3.360 1.00 96.00 93 LEU A CA 1
ATOM 686 C C . LEU A 1 93 ? 1.934 -5.261 3.147 1.00 96.00 93 LEU A C 1
ATOM 688 O O . LEU A 1 93 ? 2.656 -5.544 2.192 1.00 96.00 93 LEU A O 1
ATOM 692 N N . ALA A 1 94 ? 2.244 -4.318 4.039 1.00 97.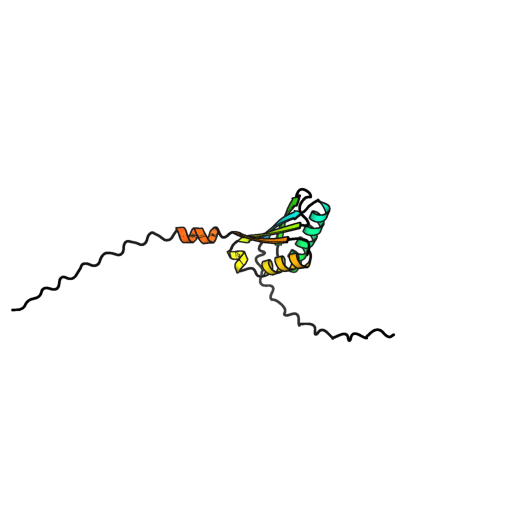31 94 ALA A N 1
ATOM 693 C CA . ALA A 1 94 ? 3.450 -3.497 3.960 1.00 97.31 94 ALA A CA 1
ATOM 694 C C . ALA A 1 94 ? 4.725 -4.356 3.958 1.00 97.31 94 ALA A C 1
ATOM 696 O O . ALA A 1 94 ? 5.580 -4.189 3.087 1.00 97.31 94 ALA A O 1
ATOM 697 N N . CYS A 1 95 ? 4.815 -5.337 4.864 1.00 97.44 95 CYS A N 1
ATOM 698 C CA . CYS A 1 95 ? 5.941 -6.269 4.908 1.00 97.44 95 CYS A CA 1
ATOM 699 C C . CYS A 1 95 ? 6.072 -7.071 3.609 1.00 97.44 95 CYS A C 1
ATOM 701 O O . CYS A 1 95 ? 7.165 -7.178 3.062 1.00 97.44 95 CYS A O 1
ATOM 703 N N . ARG A 1 96 ? 4.966 -7.605 3.074 1.00 97.44 96 ARG A N 1
ATOM 704 C CA . ARG A 1 96 ? 5.001 -8.361 1.813 1.00 97.44 96 ARG A CA 1
ATOM 705 C C . ARG A 1 96 ? 5.452 -7.503 0.637 1.00 97.44 96 ARG A C 1
ATOM 707 O O . ARG A 1 96 ? 6.267 -7.972 -0.151 1.00 97.44 96 ARG A O 1
ATOM 714 N N . LEU A 1 97 ? 4.963 -6.268 0.530 1.00 97.31 97 LEU A N 1
ATOM 715 C CA . LEU A 1 97 ? 5.404 -5.334 -0.510 1.00 97.31 97 LEU A CA 1
ATOM 716 C C . LEU A 1 97 ? 6.918 -5.102 -0.439 1.00 97.31 97 LEU A C 1
ATOM 718 O O . LEU A 1 97 ? 7.586 -5.192 -1.466 1.00 97.31 97 LEU A O 1
ATOM 722 N N . ALA A 1 98 ? 7.458 -4.893 0.765 1.00 97.06 98 ALA A N 1
ATOM 723 C CA . ALA A 1 98 ? 8.893 -4.712 0.970 1.00 97.06 98 ALA A CA 1
ATOM 724 C C . ALA A 1 98 ? 9.705 -5.973 0.613 1.00 97.06 98 ALA A C 1
ATOM 726 O O . ALA A 1 98 ? 10.798 -5.868 0.067 1.00 97.06 98 ALA A O 1
ATOM 727 N N . CYS A 1 99 ? 9.170 -7.174 0.867 1.00 97.12 99 CYS A N 1
ATOM 728 C CA . CYS A 1 99 ? 9.841 -8.428 0.512 1.00 97.12 99 CYS A CA 1
ATOM 729 C C . CYS A 1 99 ? 9.857 -8.710 -0.998 1.00 97.12 99 CYS A C 1
ATOM 731 O O . CYS A 1 99 ? 10.842 -9.243 -1.501 1.00 97.12 99 CYS A O 1
ATOM 733 N N . PHE A 1 100 ? 8.772 -8.407 -1.720 1.00 96.19 100 PHE A N 1
ATOM 734 C CA . PHE A 1 100 ? 8.682 -8.682 -3.162 1.00 96.19 100 PHE A CA 1
ATOM 735 C C . PHE A 1 100 ? 9.335 -7.602 -4.030 1.00 96.19 100 PHE A C 1
ATOM 737 O O . PHE A 1 100 ? 9.722 -7.891 -5.162 1.00 96.19 100 PHE A O 1
ATOM 744 N N . CYS A 1 101 ? 9.452 -6.379 -3.518 1.00 95.56 101 CYS A N 1
ATOM 745 C CA . CYS A 1 101 ? 9.987 -5.235 -4.245 1.00 95.56 101 CYS A CA 1
ATOM 746 C C . CYS A 1 101 ? 11.148 -4.605 -3.455 1.00 95.56 101 CYS A C 1
ATOM 748 O O . CYS A 1 101 ? 10.958 -3.533 -2.885 1.00 95.56 101 CYS A O 1
ATOM 750 N N . PRO A 1 102 ? 12.341 -5.230 -3.409 1.00 93.25 102 PRO A N 1
ATOM 751 C CA . PRO A 1 102 ? 13.470 -4.712 -2.626 1.00 93.25 102 PRO A CA 1
ATOM 752 C C . PRO A 1 102 ? 13.956 -3.338 -3.111 1.00 93.25 102 PRO A C 1
ATOM 754 O O . PRO A 1 102 ? 14.444 -2.543 -2.316 1.00 93.25 102 PRO A O 1
ATOM 757 N N . ASP A 1 103 ? 13.770 -3.042 -4.399 1.00 93.88 103 ASP A N 1
ATOM 758 C CA . ASP A 1 103 ? 14.115 -1.751 -5.004 1.00 93.88 103 ASP A CA 1
ATOM 759 C C . ASP A 1 103 ? 13.000 -0.702 -4.856 1.00 93.88 103 ASP A C 1
ATOM 761 O O . ASP A 1 103 ? 13.144 0.422 -5.335 1.00 93.88 103 ASP A O 1
ATOM 765 N N . ALA A 1 104 ? 11.854 -1.057 -4.261 1.00 95.69 104 ALA A N 1
ATOM 766 C CA . ALA A 1 104 ? 10.757 -0.127 -4.040 1.00 95.69 104 ALA A CA 1
ATOM 767 C C . ALA A 1 104 ? 10.676 0.289 -2.570 1.00 95.69 104 ALA A C 1
ATOM 769 O O . ALA A 1 104 ? 10.691 -0.538 -1.659 1.00 95.69 104 ALA A O 1
ATOM 770 N N . GLN A 1 105 ? 10.508 1.584 -2.334 1.00 96.69 105 GLN A N 1
ATOM 771 C CA . GLN A 1 105 ? 10.276 2.109 -1.000 1.00 96.69 105 GLN A CA 1
ATOM 772 C C . GLN A 1 105 ? 8.821 1.865 -0.591 1.00 96.69 105 GLN A C 1
ATOM 774 O O . GLN A 1 105 ? 7.893 2.188 -1.331 1.00 96.69 105 GLN A O 1
ATOM 779 N N . VAL A 1 106 ? 8.610 1.342 0.615 1.00 97.62 106 VAL A N 1
ATOM 780 C CA . VAL A 1 106 ? 7.277 1.206 1.211 1.00 97.62 106 VAL A CA 1
ATOM 781 C C . VAL A 1 106 ? 7.159 2.189 2.364 1.00 97.62 106 VAL A C 1
ATOM 783 O O . VAL A 1 106 ? 7.968 2.179 3.289 1.00 97.62 106 VAL A O 1
ATOM 786 N N . SER A 1 107 ? 6.145 3.042 2.308 1.00 97.44 107 SER A N 1
ATOM 787 C CA . SER A 1 107 ? 5.829 4.033 3.329 1.00 97.44 107 SER A CA 1
ATOM 788 C C . SER A 1 107 ? 4.371 3.907 3.765 1.00 97.44 107 SER A C 1
ATOM 790 O O . SER A 1 107 ? 3.513 3.414 3.027 1.00 97.44 107 SER A O 1
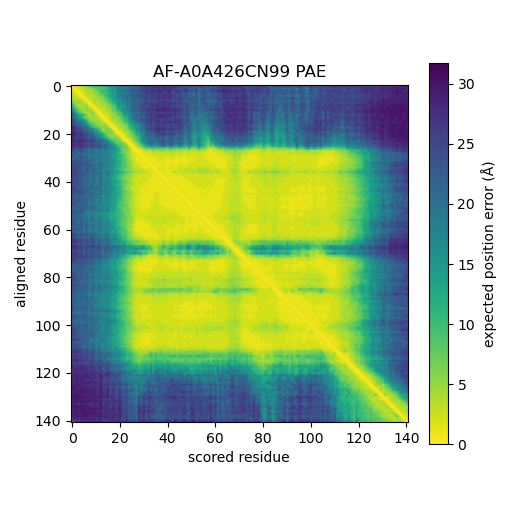ATOM 792 N N . VAL A 1 108 ? 4.096 4.328 4.997 1.00 97.19 108 VAL A N 1
ATOM 793 C CA . VAL A 1 108 ? 2.758 4.306 5.589 1.00 97.19 108 VAL A CA 1
ATOM 794 C C . VAL A 1 108 ? 2.460 5.696 6.127 1.00 97.19 108 VAL A C 1
ATOM 796 O O . VAL A 1 108 ? 3.200 6.212 6.961 1.00 97.19 108 VAL A O 1
ATOM 799 N N . LEU A 1 109 ? 1.376 6.293 5.645 1.00 96.81 109 LEU A N 1
ATOM 800 C CA . LEU A 1 109 ? 0.869 7.581 6.090 1.00 96.81 109 LEU A CA 1
ATOM 801 C C . LEU A 1 109 ? -0.365 7.341 6.959 1.00 96.81 109 LEU A C 1
ATOM 803 O O . LEU A 1 109 ? -1.364 6.790 6.497 1.00 96.81 109 LEU A O 1
ATOM 807 N N . VAL A 1 110 ? -0.282 7.745 8.229 1.00 95.25 110 VAL A N 1
ATOM 808 C CA . VAL A 1 110 ? -1.371 7.594 9.199 1.00 95.25 110 VAL A CA 1
ATOM 809 C C . VAL A 1 110 ? -2.005 8.954 9.478 1.00 95.25 110 VAL A C 1
ATOM 811 O O . VAL A 1 110 ? -1.411 9.805 10.139 1.00 95.25 110 VAL A O 1
ATOM 814 N N . SER A 1 111 ? -3.230 9.153 9.002 1.00 93.06 111 SER A N 1
ATOM 815 C CA . SER A 1 111 ? -4.042 10.332 9.292 1.00 93.06 111 SER A CA 1
ATOM 816 C C . SER A 1 111 ? -4.668 10.204 10.682 1.00 93.06 111 SER A C 1
ATOM 818 O O . SER A 1 111 ? -5.487 9.315 10.940 1.00 93.06 111 SER A O 1
ATOM 820 N N . ALA A 1 112 ? -4.288 11.108 11.585 1.00 89.19 112 ALA A N 1
ATOM 821 C CA . ALA A 1 112 ? -4.764 11.147 12.968 1.00 89.19 112 ALA A CA 1
ATOM 822 C C . ALA A 1 112 ? -5.775 12.277 13.240 1.00 89.19 112 ALA A C 1
ATOM 824 O O . ALA A 1 112 ? -6.092 12.529 14.397 1.00 89.19 112 ALA A O 1
ATOM 825 N N . GLU A 1 113 ? -6.313 12.939 12.207 1.00 84.44 113 GLU A N 1
ATOM 826 C CA . GLU A 1 113 ? -7.245 14.073 12.363 1.00 84.44 113 GLU A CA 1
ATOM 827 C C . GLU A 1 113 ? -8.413 13.752 13.306 1.00 84.44 113 GLU A C 1
ATOM 829 O O . GLU A 1 113 ? -8.723 14.532 14.204 1.00 84.44 113 GLU A O 1
ATOM 834 N N . SER A 1 114 ? -8.992 12.553 13.192 1.00 75.38 114 SER A N 1
ATOM 835 C CA . SER A 1 114 ? -10.101 12.114 14.046 1.00 75.38 114 SER A CA 1
ATOM 836 C C . SER A 1 114 ? -9.737 12.002 15.531 1.00 75.38 114 SER A C 1
ATOM 838 O O . SER A 1 114 ? -10.625 12.071 16.373 1.00 75.38 114 SER A O 1
ATOM 840 N N . ALA A 1 115 ? -8.458 11.813 15.870 1.00 73.12 115 ALA A N 1
ATOM 841 C CA . ALA A 1 115 ? -8.009 11.749 17.259 1.00 73.12 115 ALA A CA 1
ATOM 842 C C . ALA A 1 115 ? -7.954 13.141 17.912 1.00 73.12 115 ALA A C 1
ATOM 844 O O . ALA A 1 115 ? -8.142 13.260 19.121 1.00 73.12 115 ALA A O 1
ATOM 845 N N . PHE A 1 116 ? -7.738 14.195 17.120 1.00 75.56 116 PHE A N 1
ATOM 846 C CA . PHE A 1 116 ? -7.601 15.563 17.624 1.00 75.56 116 PHE A CA 1
ATOM 847 C C . PHE A 1 116 ? -8.938 16.303 17.749 1.00 75.56 116 PHE A C 1
ATOM 849 O O . PHE A 1 116 ? -9.067 17.172 18.610 1.00 75.56 116 PHE A O 1
ATOM 856 N N . VAL A 1 117 ? -9.958 15.933 16.965 1.00 75.94 117 VAL A N 1
ATOM 857 C CA . VAL A 1 117 ? -11.301 16.542 17.060 1.00 75.94 117 VAL A CA 1
ATOM 858 C C . VAL A 1 117 ? -11.918 16.330 18.450 1.00 75.94 117 VAL A C 1
ATOM 860 O O . VAL A 1 117 ? -12.523 17.245 19.005 1.00 75.94 117 VAL A O 1
ATOM 863 N N . THR A 1 118 ? -11.703 15.163 19.061 1.00 63.31 118 THR A N 1
ATOM 864 C CA . THR A 1 118 ? -12.252 14.824 20.385 1.00 63.31 118 THR A CA 1
ATOM 865 C C . THR A 1 118 ? -11.620 15.639 21.517 1.00 63.31 118 THR A C 1
ATOM 867 O O . THR A 1 118 ? -12.292 15.967 22.490 1.00 63.31 118 THR A O 1
ATOM 870 N N . ALA A 1 119 ? -10.344 16.020 21.389 1.00 62.62 119 ALA A N 1
ATOM 871 C CA . ALA A 1 119 ? -9.638 16.795 22.413 1.00 62.62 119 ALA A CA 1
ATOM 872 C C . ALA A 1 119 ? -10.082 18.269 22.460 1.00 62.62 119 ALA A C 1
ATOM 874 O O . ALA A 1 119 ? -9.976 18.912 23.501 1.00 62.62 119 ALA A O 1
ATOM 875 N N . SER A 1 120 ? -10.613 18.801 21.355 1.00 66.00 120 SER A N 1
ATOM 876 C CA . SER A 1 120 ? -11.089 20.190 21.279 1.00 66.00 120 SER A CA 1
ATOM 877 C C . SER A 1 120 ? -12.468 20.402 21.914 1.00 66.00 120 SER A C 1
ATOM 879 O O . SER A 1 120 ? -12.847 21.536 22.187 1.00 66.00 120 SER A O 1
ATOM 881 N N . GLN A 1 121 ? -13.219 19.328 22.182 1.00 62.53 121 GLN A N 1
ATOM 882 C CA . GLN A 1 121 ? -14.524 19.404 22.845 1.00 62.53 121 GLN A CA 1
ATOM 883 C C . GLN A 1 121 ? -14.457 19.241 24.365 1.00 62.53 121 GLN A C 1
ATOM 885 O O . GLN A 1 121 ? -15.505 19.086 24.984 1.00 62.53 121 GLN A O 1
ATOM 890 N N . VAL A 1 122 ? -13.274 19.286 24.991 1.00 65.50 122 VAL A N 1
ATOM 891 C CA . VAL A 1 122 ? -13.211 19.391 26.455 1.00 65.50 122 VAL A CA 1
ATOM 892 C C . VAL A 1 122 ? -13.864 20.725 26.832 1.00 65.50 122 VAL A C 1
ATOM 894 O O . VAL A 1 122 ? -13.298 21.775 26.513 1.00 65.50 122 VAL A O 1
ATOM 897 N N . PRO A 1 123 ? -15.063 20.722 27.448 1.00 70.56 123 PRO A N 1
ATOM 898 C CA . PRO A 1 123 ? -15.697 21.965 27.847 1.00 70.56 123 PRO A CA 1
ATOM 899 C C . PRO A 1 123 ? -14.751 22.680 28.821 1.00 70.56 123 PRO A C 1
ATOM 901 O O . PRO A 1 123 ? -14.114 22.004 29.638 1.00 70.56 123 PRO A O 1
ATOM 904 N N . PRO A 1 124 ? -14.606 24.016 28.723 1.00 72.50 124 PRO A N 1
ATOM 905 C CA . PRO A 1 124 ? -13.735 24.764 29.618 1.00 72.50 124 PRO A CA 1
ATOM 906 C C . PRO A 1 124 ? -14.110 24.397 31.050 1.00 72.50 124 PRO A C 1
ATOM 908 O O . PRO A 1 124 ? -15.285 24.471 31.411 1.00 72.50 124 PRO A O 1
ATOM 911 N N . ALA A 1 125 ? -13.124 23.925 31.818 1.00 70.19 125 ALA A N 1
ATOM 912 C CA . ALA A 1 125 ? -13.322 23.497 33.193 1.00 70.19 125 ALA A CA 1
ATOM 913 C C . ALA A 1 125 ? -14.141 24.564 33.925 1.00 70.19 125 ALA A C 1
ATOM 915 O O . ALA A 1 125 ? -13.717 25.718 34.015 1.00 70.19 125 ALA A O 1
ATOM 916 N N . SER A 1 126 ? -15.336 24.186 34.388 1.00 73.00 126 SER A N 1
ATOM 917 C CA . SER A 1 126 ? -16.180 25.061 35.194 1.00 73.00 126 SER A CA 1
ATOM 918 C C . SER A 1 126 ? -15.322 25.628 36.326 1.00 73.00 126 SER A C 1
ATOM 920 O O . SER A 1 126 ? -14.631 24.843 36.981 1.00 73.00 126 SER A O 1
ATOM 922 N N . PRO A 1 127 ? -15.309 26.954 36.551 1.00 71.88 127 PRO A N 1
ATOM 923 C CA . PRO A 1 127 ? -14.470 27.550 37.577 1.00 71.88 127 PRO A CA 1
ATOM 924 C C . PRO A 1 127 ? -14.831 26.922 38.921 1.00 71.88 127 PRO A C 1
ATOM 926 O O . PRO A 1 127 ? -15.949 27.075 39.413 1.00 71.88 127 PRO A O 1
ATOM 929 N N . THR A 1 128 ? -13.887 26.164 39.477 1.00 73.69 128 THR A N 1
ATOM 930 C CA . THR A 1 128 ? -13.973 25.580 40.811 1.00 73.69 128 THR A CA 1
ATOM 931 C C . THR A 1 128 ? -14.325 26.695 41.784 1.00 73.69 128 THR A C 1
ATOM 933 O O . THR A 1 128 ? -13.552 27.635 41.961 1.00 73.69 128 THR A O 1
ATOM 936 N N . ALA A 1 129 ? -15.519 26.609 42.367 1.00 65.25 129 ALA A N 1
ATOM 937 C CA . ALA A 1 129 ? -16.006 27.571 43.336 1.00 65.25 129 ALA A CA 1
ATOM 938 C C . ALA A 1 129 ? -15.003 27.689 44.492 1.00 65.25 129 ALA A C 1
ATOM 940 O O . ALA A 1 129 ? -14.764 26.734 45.232 1.00 65.25 129 ALA A O 1
ATOM 941 N N . THR A 1 130 ? -14.415 28.877 44.616 1.00 73.69 130 THR A N 1
ATOM 942 C CA . THR A 1 130 ? -13.617 29.334 45.751 1.00 73.69 130 THR A CA 1
ATOM 943 C C . THR A 1 130 ? -14.364 29.030 47.049 1.00 73.69 130 THR A C 1
ATOM 945 O O . THR A 1 130 ? -15.417 29.612 47.309 1.00 73.69 130 THR A O 1
ATOM 948 N N . MET A 1 131 ? -13.844 28.109 47.864 1.00 70.44 131 MET A N 1
ATOM 949 C CA . MET A 1 131 ? -14.391 27.884 49.202 1.00 70.44 131 MET A CA 1
ATOM 950 C C . MET A 1 131 ? -14.160 29.126 50.079 1.00 70.44 131 MET A C 1
ATOM 952 O O . MET A 1 131 ? -13.065 29.696 50.045 1.00 70.44 131 MET A O 1
ATOM 956 N N . PRO A 1 132 ? -15.153 29.553 50.879 1.00 70.50 132 PRO A N 1
ATOM 957 C CA . PRO A 1 132 ? -14.988 30.654 51.816 1.00 70.50 132 PRO A CA 1
ATOM 958 C C . PRO A 1 132 ? -14.073 30.242 52.975 1.00 70.50 132 PRO A C 1
ATOM 960 O O . PRO A 1 132 ? -14.232 29.179 53.574 1.00 70.50 132 PRO A O 1
ATOM 963 N N . ALA A 1 133 ? -13.113 31.110 53.291 1.00 69.56 133 ALA A N 1
ATOM 964 C CA . ALA A 1 133 ? -12.221 30.972 54.431 1.00 69.56 133 ALA A CA 1
ATOM 965 C C . ALA A 1 133 ? -13.014 31.045 55.749 1.00 69.56 133 ALA A C 1
ATOM 967 O O . ALA A 1 133 ? -13.611 32.071 56.077 1.00 69.56 133 ALA A O 1
ATOM 968 N N . THR A 1 134 ? -13.009 29.955 56.517 1.00 74.75 134 THR A N 1
ATOM 969 C CA . THR A 1 134 ? -13.585 29.909 57.865 1.00 74.75 134 THR A CA 1
ATOM 970 C C . THR A 1 134 ? -12.693 30.692 58.827 1.00 74.75 134 THR A C 1
ATOM 972 O O . THR A 1 134 ? -11.600 30.257 59.185 1.00 74.75 134 THR A O 1
ATOM 975 N N . SER A 1 135 ? -13.170 31.866 59.240 1.00 70.19 135 SER A N 1
ATOM 976 C CA . SER A 1 135 ? -12.532 32.732 60.231 1.00 70.19 135 SER A CA 1
ATOM 977 C C . SER A 1 135 ? -12.644 32.117 61.632 1.00 70.19 135 SER A C 1
ATOM 979 O O . SER A 1 135 ? -13.733 32.048 62.203 1.00 70.19 135 SER A O 1
ATOM 981 N N . ALA A 1 136 ? -11.519 31.680 62.203 1.00 70.38 136 ALA A N 1
ATOM 982 C CA . ALA A 1 136 ? -11.439 31.231 63.590 1.00 70.38 136 ALA A CA 1
ATOM 983 C C . ALA A 1 136 ? -11.355 32.444 64.535 1.00 70.38 136 ALA A C 1
ATOM 985 O O . ALA A 1 136 ? -10.419 33.239 64.478 1.00 70.38 136 ALA A O 1
ATOM 986 N N . ARG A 1 137 ? -12.363 32.589 65.400 1.00 67.81 137 ARG A N 1
ATOM 987 C CA . ARG A 1 137 ? -12.456 33.600 66.461 1.00 67.81 137 ARG A CA 1
ATOM 988 C C . ARG A 1 137 ? -11.711 33.093 67.699 1.00 67.81 137 ARG A C 1
ATOM 990 O O . ARG A 1 137 ? -12.164 32.147 68.335 1.00 67.81 137 ARG A O 1
ATOM 997 N N . ALA A 1 138 ? -10.588 33.722 68.036 1.00 65.19 138 ALA A N 1
ATOM 998 C CA . ALA A 1 138 ? -9.896 33.504 69.303 1.00 65.19 138 ALA A CA 1
ATOM 999 C C . ALA A 1 138 ? -10.610 34.277 70.427 1.00 65.19 138 ALA A C 1
ATOM 1001 O O . ALA A 1 138 ? -10.769 35.494 70.351 1.00 65.19 138 ALA A O 1
ATOM 1002 N N . SER A 1 139 ? -11.045 33.553 71.457 1.00 69.44 139 SER A N 1
ATOM 1003 C CA . SER A 1 139 ? -11.472 34.093 72.749 1.00 69.44 139 SER A CA 1
ATOM 1004 C C . SER A 1 139 ? -10.531 33.555 73.822 1.00 69.44 139 SER A C 1
ATOM 1006 O O . SER A 1 139 ? -10.399 32.345 73.977 1.00 69.44 139 SER A O 1
ATOM 1008 N N . GLY A 1 140 ? -9.908 34.469 74.555 1.00 70.12 140 GLY A N 1
ATOM 1009 C CA . GLY A 1 140 ? -9.089 34.226 75.741 1.00 70.12 140 GLY A CA 1
ATOM 1010 C C . GLY A 1 140 ? -8.121 35.397 75.884 1.00 70.12 140 GLY A C 1
ATOM 1011 O O . GLY A 1 140 ? -7.494 35.769 74.899 1.00 70.12 140 GLY A O 1
ATOM 1012 N N . GLY A 1 141 ? -7.988 36.072 77.013 1.00 60.03 141 GLY A N 1
ATOM 1013 C CA . GLY A 1 141 ? -8.613 36.003 78.331 1.00 60.03 141 GLY A CA 1
ATOM 1014 C C . GLY A 1 141 ? -8.089 37.199 79.123 1.00 60.03 141 GLY A C 1
ATOM 1015 O O . GLY A 1 141 ? -7.066 37.774 78.682 1.00 60.03 141 GLY A O 1
#

Nearest PDB structures (foldseek):
  8dq6-assembly1_C  TM=5.577E-01  e=8.334E-03  Arabidopsis thaliana
  4o89-assembly2_B  TM=6.237E-01  e=4.011E-01  Pyrococcus horikoshii OT3
  6rxt-assembly1_CH  TM=6.326E-01  e=1.147E+00  Thermochaetoides thermophila
  3wt1-assembly3_C  TM=6.053E-01  e=3.501E+00  Mycothermus thermophilus
  5oql-assembly1_Y  TM=6.257E-01  e=3.279E+00  Thermochaetoides thermophila DSM 1495

Secondary structure (DSSP, 8-state):
-PPP-------PPPP------------EEEEEEEEESHHHHHHHHHHHHHHHHHTT-EEEEEEEEEPTTSSS-EEEEEEEHHHHHH-HHHHHHHHHHHHH-TTSEEEEEEE-HHHHHTGGG-PPPP----PPP--------

Radius of gyration: 28.63 Å; Cα contacts (8 Å, |Δi|>4): 159; chains: 1; bounding box: 56×70×96 Å

Solvent-accessible surface area (backbone atoms only — not comparable to full-atom values): 8957 Å² total; per-residue (Å²): 140,81,84,86,84,80,81,82,78,82,76,80,78,79,79,82,76,82,73,77,83,66,84,68,79,69,59,72,38,44,29,43,35,38,15,44,46,72,68,55,40,52,52,52,52,50,51,53,54,51,46,24,55,76,59,69,44,44,72,46,76,49,80,43,79,43,75,80,82,52,88,48,35,38,39,37,39,52,35,44,50,69,47,69,75,71,39,67,52,58,58,54,37,52,52,47,50,41,70,78,32,77,65,32,50,72,47,76,46,69,51,50,66,78,68,54,59,64,66,73,64,63,71,77,78,73,80,77,77,80,77,82,82,82,81,82,84,87,83,86,131